Protein AF-A0A2N2ZZ94-F1 (afdb_monomer_lite)

Structure (mmCIF, N/CA/C/O backbone):
data_AF-A0A2N2ZZ94-F1
#
_entry.id   AF-A0A2N2ZZ94-F1
#
loop_
_atom_site.group_PDB
_atom_site.id
_atom_site.type_symbol
_atom_site.label_atom_id
_atom_site.label_alt_id
_atom_site.label_comp_id
_atom_site.label_asym_id
_atom_site.label_entity_id
_atom_site.label_seq_id
_atom_site.pdbx_PDB_ins_code
_atom_site.Cartn_x
_atom_site.Cartn_y
_atom_site.Cartn_z
_atom_site.occupancy
_atom_site.B_iso_or_equiv
_atom_site.auth_seq_id
_atom_site.auth_comp_id
_atom_site.auth_asym_id
_atom_site.auth_atom_id
_atom_site.pdbx_PDB_model_num
ATOM 1 N N . MET A 1 1 ? -29.436 22.362 -0.055 1.00 45.38 1 MET A N 1
ATOM 2 C CA . MET A 1 1 ? -28.850 23.683 -0.362 1.00 45.38 1 MET A CA 1
ATOM 3 C C . MET A 1 1 ? -27.609 23.416 -1.196 1.00 45.38 1 MET A C 1
ATOM 5 O O . MET A 1 1 ? -26.661 22.850 -0.672 1.00 45.38 1 MET A O 1
ATOM 9 N N . SER A 1 2 ? -27.687 23.640 -2.508 1.00 50.81 2 SER A N 1
ATOM 10 C CA . SER A 1 2 ? -26.592 23.361 -3.442 1.00 50.81 2 SER A CA 1
ATOM 11 C C . SER A 1 2 ? -25.471 24.367 -3.187 1.00 50.81 2 SER A C 1
ATOM 13 O O . SER A 1 2 ? -25.569 25.506 -3.638 1.00 50.81 2 SER A O 1
ATOM 15 N N . GLU A 1 3 ? -24.444 23.993 -2.422 1.00 61.62 3 GLU A N 1
ATOM 16 C CA . GLU A 1 3 ? -23.220 24.795 -2.376 1.00 61.62 3 GLU A CA 1
ATOM 17 C C . GLU A 1 3 ? -22.564 24.795 -3.763 1.00 61.62 3 GLU A C 1
ATOM 19 O O . GLU A 1 3 ? -22.555 23.783 -4.465 1.00 61.62 3 GLU A O 1
ATOM 24 N N . SER A 1 4 ? -22.030 25.945 -4.175 1.00 65.00 4 SER A N 1
ATOM 25 C CA . SER A 1 4 ? -21.263 26.050 -5.412 1.00 65.00 4 SER A CA 1
ATOM 26 C C . SER A 1 4 ? -19.986 25.207 -5.305 1.00 65.00 4 SER A C 1
ATOM 28 O O . SER A 1 4 ? -19.296 25.209 -4.279 1.00 65.00 4 SER A O 1
ATOM 30 N N . LEU A 1 5 ? -19.639 24.496 -6.383 1.00 64.06 5 LEU A N 1
ATOM 31 C CA . LEU A 1 5 ? -18.469 23.605 -6.439 1.00 64.06 5 LEU A CA 1
ATOM 32 C C . LEU A 1 5 ? -17.139 24.304 -6.075 1.00 64.06 5 LEU A C 1
ATOM 34 O O . LEU A 1 5 ? -16.199 23.639 -5.658 1.00 64.06 5 LEU A O 1
ATOM 38 N N . PHE A 1 6 ? -17.082 25.640 -6.144 1.00 65.75 6 PHE A N 1
ATOM 39 C CA . PHE A 1 6 ? -15.904 26.466 -5.847 1.00 65.75 6 PHE A CA 1
ATOM 40 C C . PHE A 1 6 ? -16.072 27.405 -4.630 1.00 65.75 6 PHE A C 1
ATOM 42 O O . PHE A 1 6 ? -15.462 28.473 -4.567 1.00 65.75 6 PHE A O 1
ATOM 49 N N . SER A 1 7 ? -16.886 27.039 -3.637 1.00 73.62 7 SER A N 1
ATOM 50 C CA . SER A 1 7 ? -16.910 27.724 -2.332 1.00 73.62 7 SER A CA 1
ATOM 51 C C . SER A 1 7 ? -15.546 27.628 -1.61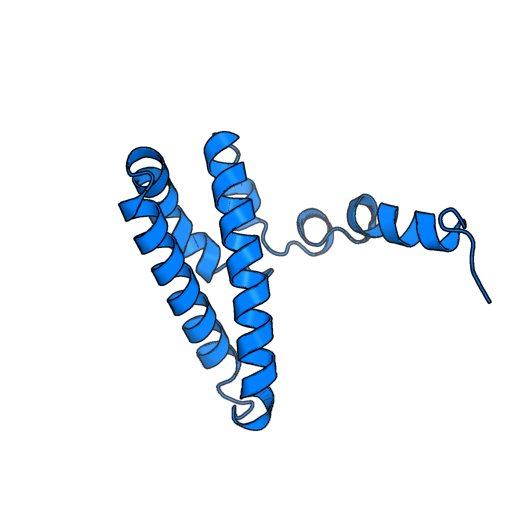6 1.00 73.62 7 SER A C 1
ATOM 53 O O . SER A 1 7 ? -14.849 26.618 -1.737 1.00 73.62 7 SER A O 1
ATOM 55 N N . LYS A 1 8 ? -15.156 28.644 -0.819 1.00 72.56 8 LYS A N 1
ATOM 56 C CA . LYS A 1 8 ? -13.882 28.660 -0.052 1.00 72.56 8 LYS A CA 1
ATOM 57 C C . LYS A 1 8 ? -13.704 27.413 0.827 1.00 72.56 8 LYS A C 1
ATOM 59 O O . LYS A 1 8 ? -12.576 26.991 1.053 1.00 72.56 8 LYS A O 1
ATOM 64 N N . LYS A 1 9 ? -14.810 26.812 1.279 1.00 75.75 9 LYS A N 1
ATOM 65 C CA . LYS A 1 9 ? -14.841 25.555 2.043 1.00 75.75 9 LYS A CA 1
ATOM 66 C C . LYS A 1 9 ? -14.454 24.338 1.189 1.00 75.75 9 LYS A C 1
ATOM 68 O O . LYS A 1 9 ? -13.612 23.557 1.612 1.00 75.75 9 LYS A O 1
ATOM 73 N N . ASN A 1 10 ? -14.990 24.227 -0.030 1.00 80.06 10 ASN A N 1
ATOM 74 C CA . ASN A 1 10 ? -14.688 23.134 -0.967 1.00 80.06 10 ASN A CA 1
ATOM 75 C C . ASN A 1 10 ? -13.262 23.237 -1.528 1.00 80.06 10 ASN A C 1
ATOM 77 O O . ASN A 1 10 ? -12.569 22.234 -1.655 1.00 80.06 10 ASN A O 1
ATOM 81 N N . MET A 1 11 ? -12.783 24.462 -1.777 1.00 75.19 11 MET A N 1
ATOM 82 C CA . MET A 1 11 ? -11.389 24.709 -2.163 1.00 75.19 11 MET A CA 1
ATOM 83 C C . MET A 1 11 ? -10.410 24.279 -1.062 1.00 75.19 11 MET A C 1
ATOM 85 O O . MET A 1 11 ? -9.310 23.815 -1.359 1.00 75.19 11 MET A O 1
ATOM 89 N N . LYS A 1 12 ? -10.817 24.427 0.205 1.00 76.38 12 LYS A N 1
ATOM 90 C CA . LYS A 1 12 ? -10.019 24.006 1.353 1.00 76.38 12 LYS A CA 1
ATOM 91 C C . LYS A 1 12 ? -9.861 22.480 1.385 1.00 76.38 12 LYS A C 1
ATOM 93 O O . LYS A 1 12 ? -8.738 22.006 1.427 1.00 76.38 12 LYS A O 1
ATOM 98 N N . LEU A 1 13 ? -10.942 21.725 1.166 1.00 78.75 13 LEU A N 1
ATOM 99 C CA . LEU A 1 13 ? -10.908 20.253 1.100 1.00 78.75 13 LEU A CA 1
ATOM 100 C C . LEU A 1 13 ? -9.967 19.689 0.020 1.00 78.75 13 LEU A C 1
ATOM 102 O O . LEU A 1 13 ? -9.426 18.602 0.190 1.00 78.75 13 LEU A O 1
ATOM 106 N N . ILE A 1 14 ? -9.770 20.408 -1.089 1.00 79.62 14 ILE A N 1
ATOM 107 C CA . ILE A 1 14 ? -8.852 19.991 -2.162 1.00 79.62 14 ILE A CA 1
ATOM 108 C C . ILE A 1 14 ? -7.401 20.383 -1.841 1.00 79.62 14 ILE A C 1
ATOM 110 O O . ILE A 1 14 ? -6.475 19.660 -2.205 1.00 79.62 14 ILE A O 1
ATOM 114 N N . LYS A 1 15 ? -7.185 21.525 -1.175 1.00 80.06 15 LYS A N 1
ATOM 115 C CA . LYS A 1 15 ? -5.841 22.040 -0.863 1.00 80.06 15 LYS A CA 1
ATOM 116 C C . LYS A 1 15 ? -5.238 21.460 0.419 1.00 80.06 15 LYS A C 1
ATOM 118 O O . LYS A 1 15 ? -4.025 21.290 0.461 1.00 80.06 15 LYS A O 1
ATOM 123 N N . ASP A 1 16 ? -6.056 21.134 1.417 1.00 81.19 16 ASP A N 1
ATOM 124 C CA . ASP A 1 16 ? -5.622 20.597 2.714 1.00 81.19 16 ASP A CA 1
ATOM 125 C C . ASP A 1 16 ? -4.736 19.333 2.593 1.00 81.19 16 ASP A C 1
ATOM 127 O O . ASP A 1 16 ? -3.630 19.351 3.140 1.00 81.19 16 ASP A O 1
ATOM 131 N N . PRO A 1 17 ? -5.104 18.277 1.828 1.00 81.19 17 PRO A N 1
ATOM 132 C CA . PRO A 1 17 ? -4.277 17.067 1.724 1.00 81.19 17 PRO A CA 1
ATOM 133 C C . PRO A 1 17 ? -2.944 17.279 0.990 1.00 81.19 17 PRO A C 1
ATOM 135 O O . PRO A 1 17 ? -2.047 16.448 1.106 1.00 81.19 17 PRO A O 1
ATOM 138 N N . LEU A 1 18 ? -2.798 18.371 0.231 1.00 80.69 18 LEU A N 1
ATOM 139 C CA . LEU A 1 18 ? -1.558 18.709 -0.475 1.00 80.69 18 LEU A CA 1
ATOM 140 C C . LEU A 1 18 ? -0.618 19.593 0.354 1.00 80.69 18 LEU A C 1
ATOM 142 O O . LEU A 1 18 ? 0.542 19.739 -0.025 1.00 80.69 18 LEU A O 1
ATOM 146 N N . ASN A 1 19 ? -1.107 20.193 1.441 1.00 81.31 19 ASN A N 1
ATOM 147 C CA . ASN A 1 19 ? -0.354 21.164 2.227 1.00 81.31 19 ASN A CA 1
ATOM 148 C C . ASN A 1 19 ? -0.218 20.692 3.683 1.00 81.31 19 ASN A C 1
ATOM 150 O O . ASN A 1 19 ? 0.699 19.934 3.995 1.00 81.31 19 ASN A O 1
ATOM 154 N N . ASP A 1 20 ? -1.144 21.089 4.556 1.00 79.81 20 ASP A N 1
ATOM 155 C CA . ASP A 1 20 ? -0.979 20.964 6.009 1.00 79.81 20 ASP A CA 1
ATOM 156 C C . ASP A 1 20 ? -1.405 19.588 6.556 1.00 79.81 20 ASP A C 1
ATOM 158 O O . ASP A 1 20 ? -0.960 19.200 7.632 1.00 79.81 20 ASP A O 1
ATOM 162 N N . ASP A 1 21 ? -2.206 18.824 5.803 1.00 84.50 21 ASP A N 1
ATOM 163 C CA . ASP A 1 21 ? -2.717 17.499 6.194 1.00 84.50 21 ASP A CA 1
ATOM 164 C C . ASP A 1 21 ? -2.138 16.356 5.335 1.00 84.50 21 ASP A C 1
ATOM 166 O O . ASP A 1 21 ? -2.733 15.282 5.209 1.00 84.50 21 ASP A O 1
ATOM 170 N N . ASN A 1 22 ? -0.958 16.550 4.731 1.00 88.88 22 ASN A N 1
ATOM 171 C CA . ASN A 1 22 ? -0.339 15.506 3.914 1.00 88.88 22 ASN A CA 1
ATOM 172 C C . ASN A 1 22 ? 0.183 14.333 4.782 1.00 88.88 22 ASN A C 1
ATOM 174 O O . ASN A 1 22 ? 1.126 14.524 5.562 1.00 88.88 22 ASN A O 1
ATOM 178 N N . PRO A 1 23 ? -0.320 13.093 4.612 1.00 88.81 23 PRO A N 1
ATOM 179 C CA . PRO A 1 23 ? 0.053 11.956 5.460 1.00 88.81 23 PRO A CA 1
ATOM 180 C C . PRO A 1 23 ? 1.535 11.560 5.356 1.00 88.81 23 PRO A C 1
ATOM 182 O O . PRO A 1 23 ? 2.106 11.049 6.318 1.00 88.81 23 PRO A O 1
ATOM 185 N N . ILE A 1 24 ? 2.187 11.826 4.221 1.00 89.69 24 ILE A N 1
ATOM 186 C CA . ILE A 1 24 ? 3.589 11.439 4.002 1.00 89.69 24 ILE A CA 1
ATOM 187 C C . ILE A 1 24 ? 4.544 12.423 4.684 1.00 89.69 24 ILE A C 1
ATOM 189 O O . ILE A 1 24 ? 5.463 12.005 5.384 1.00 89.69 24 ILE A O 1
ATOM 193 N N . THR A 1 25 ? 4.335 13.729 4.495 1.00 87.81 25 THR A N 1
ATOM 194 C CA . THR A 1 25 ? 5.255 14.761 5.006 1.00 87.81 25 THR A CA 1
ATOM 195 C C . THR A 1 25 ? 4.977 15.108 6.464 1.00 87.81 25 THR A C 1
ATOM 197 O O . THR A 1 25 ? 5.916 15.295 7.230 1.00 87.81 25 THR A O 1
ATOM 200 N N . VAL A 1 26 ? 3.699 15.197 6.851 1.00 90.38 26 VAL A N 1
ATOM 201 C CA . VAL A 1 26 ? 3.296 15.702 8.174 1.00 90.38 26 VAL A CA 1
ATOM 202 C C . VAL A 1 26 ? 3.123 14.562 9.175 1.00 90.38 26 VAL A C 1
ATOM 204 O O . VAL A 1 26 ? 3.629 14.644 10.290 1.00 90.38 26 VAL A O 1
ATOM 207 N N . GLN A 1 27 ? 2.452 13.474 8.781 1.00 88.25 27 GLN A N 1
ATOM 208 C CA . GLN A 1 27 ? 2.200 12.322 9.664 1.00 88.25 27 GLN A CA 1
ATOM 209 C C . GLN A 1 27 ? 3.294 11.243 9.580 1.00 88.25 27 GLN A C 1
ATOM 211 O O . GLN A 1 27 ? 3.301 10.319 10.390 1.00 88.25 27 GLN A O 1
ATOM 216 N N . VAL A 1 28 ? 4.232 11.363 8.629 1.00 89.94 28 VAL A N 1
ATOM 217 C CA . VAL A 1 28 ? 5.348 10.420 8.408 1.00 89.94 28 VAL A CA 1
ATOM 218 C C . VAL A 1 28 ? 4.857 8.981 8.152 1.00 89.94 28 VAL A C 1
ATOM 220 O O . VAL A 1 28 ? 5.529 7.995 8.455 1.00 89.94 28 VAL A O 1
ATOM 223 N N . LEU A 1 29 ? 3.672 8.834 7.555 1.00 90.44 29 LEU A N 1
ATOM 224 C CA . LEU A 1 29 ? 3.108 7.542 7.162 1.00 90.44 29 LEU A CA 1
ATOM 225 C C . LEU A 1 29 ? 3.497 7.221 5.712 1.00 90.44 29 LEU A C 1
ATOM 227 O O . LEU A 1 29 ? 3.381 8.057 4.821 1.00 90.44 29 LEU A O 1
ATOM 231 N N . GLY A 1 30 ? 3.982 6.001 5.459 1.00 87.94 30 GLY A N 1
ATOM 232 C CA . GLY A 1 30 ? 4.319 5.532 4.102 1.00 87.94 30 GLY A CA 1
ATOM 233 C C . GLY A 1 30 ? 5.611 6.106 3.498 1.00 87.94 30 GLY A C 1
ATOM 234 O O . GLY A 1 30 ? 5.874 5.918 2.306 1.00 87.94 30 GLY A O 1
ATOM 235 N N . ILE A 1 31 ? 6.451 6.771 4.303 1.00 91.06 31 ILE A N 1
ATOM 236 C CA . ILE A 1 31 ? 7.698 7.408 3.842 1.00 91.06 31 ILE A CA 1
ATOM 237 C C . ILE A 1 31 ? 8.713 6.410 3.256 1.00 91.06 31 ILE A C 1
ATOM 239 O O . ILE A 1 31 ? 9.436 6.740 2.318 1.00 91.06 31 ILE A O 1
ATOM 243 N N . CYS A 1 32 ? 8.739 5.169 3.754 1.00 88.25 32 CYS A N 1
ATOM 244 C CA . CYS A 1 32 ? 9.654 4.120 3.297 1.00 88.25 32 CYS A CA 1
ATOM 245 C C . CYS A 1 32 ? 9.444 3.770 1.817 1.00 88.25 32 CYS A C 1
ATOM 247 O O . CYS A 1 32 ? 10.398 3.747 1.041 1.00 88.25 32 CYS A O 1
ATOM 249 N N . SER A 1 33 ? 8.193 3.563 1.405 1.00 87.75 33 SER A N 1
ATOM 250 C CA . SER A 1 33 ? 7.830 3.317 0.010 1.00 87.75 33 SER A CA 1
ATOM 251 C C . SER A 1 33 ? 8.004 4.560 -0.863 1.00 87.75 33 SER A C 1
ATOM 253 O O . SER A 1 33 ? 8.441 4.437 -2.005 1.00 87.75 33 SER A O 1
ATOM 255 N N . ALA A 1 34 ? 7.716 5.752 -0.323 1.00 87.25 34 ALA A N 1
ATOM 256 C CA . ALA A 1 34 ? 7.833 7.007 -1.062 1.00 87.25 34 ALA A CA 1
ATOM 257 C C . ALA A 1 34 ? 9.290 7.329 -1.431 1.00 87.25 34 ALA A C 1
ATOM 259 O O . ALA A 1 34 ? 9.565 7.694 -2.570 1.00 87.25 34 ALA A O 1
ATOM 260 N N . LEU A 1 35 ? 10.232 7.139 -0.499 1.00 89.56 35 LEU A N 1
ATOM 261 C CA . LEU A 1 35 ? 11.661 7.357 -0.744 1.00 89.56 35 LEU A CA 1
ATOM 262 C C . LEU A 1 35 ? 12.260 6.294 -1.675 1.00 89.56 35 LEU A C 1
ATOM 264 O O . LEU A 1 35 ? 13.081 6.620 -2.535 1.00 89.56 35 LEU A O 1
ATOM 268 N N . ALA A 1 36 ? 11.832 5.036 -1.533 1.00 87.75 36 ALA A N 1
ATOM 269 C CA . ALA A 1 36 ? 12.391 3.912 -2.280 1.00 87.75 36 ALA A CA 1
ATOM 270 C C . ALA A 1 36 ? 12.107 3.970 -3.792 1.00 87.75 36 ALA A C 1
ATOM 272 O O . ALA A 1 36 ? 12.925 3.493 -4.578 1.00 87.75 36 ALA A O 1
ATOM 273 N N . ILE A 1 37 ? 10.977 4.549 -4.219 1.00 88.00 37 ILE A N 1
ATOM 274 C CA . ILE A 1 37 ? 10.549 4.517 -5.628 1.00 88.00 37 ILE A CA 1
ATOM 275 C C . ILE A 1 37 ? 10.892 5.775 -6.443 1.00 88.00 37 ILE A C 1
ATOM 277 O O . ILE A 1 37 ? 10.410 5.974 -7.556 1.00 88.00 37 ILE A O 1
ATOM 281 N N . THR A 1 38 ? 11.793 6.608 -5.929 1.00 88.69 38 THR A N 1
ATOM 282 C CA . THR A 1 38 ? 12.222 7.865 -6.569 1.00 88.69 38 THR A CA 1
ATOM 283 C C . THR A 1 38 ? 13.134 7.682 -7.791 1.00 88.69 38 THR A C 1
ATOM 285 O O . THR A 1 38 ? 13.386 8.641 -8.513 1.00 88.69 38 THR A O 1
ATOM 288 N N . VAL A 1 39 ? 13.617 6.462 -8.059 1.00 88.06 39 VAL A N 1
ATOM 289 C CA . VAL A 1 39 ? 14.625 6.192 -9.104 1.00 88.06 39 VAL A CA 1
ATOM 290 C C . VAL A 1 39 ? 14.043 6.242 -10.522 1.00 88.06 39 VAL A C 1
ATOM 292 O O . VAL A 1 39 ? 14.712 6.699 -11.447 1.00 88.06 39 VAL A O 1
ATOM 295 N N . LYS A 1 40 ? 12.810 5.755 -10.721 1.00 88.38 40 LYS A N 1
ATOM 296 C CA . LYS A 1 40 ? 12.158 5.696 -12.039 1.00 88.38 40 LYS A CA 1
ATOM 297 C C . LYS A 1 40 ? 10.676 6.040 -11.937 1.00 88.38 40 LYS A C 1
ATOM 299 O O . LYS A 1 40 ? 9.927 5.418 -11.186 1.00 88.38 40 LYS A O 1
ATOM 304 N N . VAL A 1 41 ? 10.239 6.975 -12.781 1.00 88.62 41 VAL A N 1
ATOM 305 C CA . VAL A 1 41 ? 8.831 7.402 -12.860 1.00 88.62 41 VAL A CA 1
ATOM 306 C C . VAL A 1 41 ? 7.924 6.261 -13.327 1.00 88.62 41 VAL A C 1
ATOM 308 O O . VAL A 1 41 ? 6.826 6.098 -12.805 1.00 88.62 41 VAL A O 1
ATOM 311 N N . GLU A 1 42 ? 8.397 5.428 -14.256 1.00 86.50 42 GLU A N 1
ATOM 312 C CA . GLU A 1 42 ? 7.634 4.290 -14.780 1.00 86.50 42 GLU A CA 1
ATOM 313 C C . GLU A 1 42 ? 7.271 3.283 -13.675 1.00 86.50 42 GLU A C 1
ATOM 315 O O . GLU A 1 42 ? 6.108 2.908 -13.532 1.00 86.50 42 GLU A O 1
ATOM 320 N N . THR A 1 43 ? 8.229 2.915 -12.814 1.00 85.44 43 THR A N 1
ATOM 321 C CA . THR A 1 43 ? 7.956 2.018 -11.679 1.00 85.44 43 THR A CA 1
ATOM 322 C C . THR A 1 43 ? 7.053 2.676 -10.643 1.00 85.44 43 THR A C 1
ATOM 324 O O . THR A 1 43 ? 6.163 2.014 -10.110 1.00 85.44 43 THR A O 1
ATOM 327 N N . ALA A 1 44 ? 7.243 3.976 -10.380 1.00 88.69 44 ALA A N 1
ATOM 328 C CA . ALA A 1 44 ? 6.420 4.731 -9.436 1.00 88.69 44 ALA A CA 1
ATOM 329 C C . ALA A 1 44 ? 4.948 4.751 -9.856 1.00 88.69 44 ALA A C 1
ATOM 331 O O . ALA A 1 44 ? 4.064 4.523 -9.030 1.00 88.69 44 ALA A O 1
ATOM 332 N N . PHE A 1 45 ? 4.689 4.952 -11.146 1.00 89.12 45 PHE A N 1
ATOM 333 C CA . PHE A 1 45 ? 3.338 4.975 -11.691 1.00 89.12 45 PHE A CA 1
ATOM 334 C C . PHE A 1 45 ? 2.633 3.620 -11.543 1.00 89.12 45 PHE A C 1
ATOM 336 O O . PHE A 1 45 ? 1.509 3.552 -11.040 1.00 89.12 45 PHE A O 1
ATOM 343 N N . VAL A 1 46 ? 3.310 2.524 -11.902 1.00 87.00 46 VAL A N 1
ATOM 344 C CA . VAL A 1 46 ? 2.736 1.171 -11.801 1.00 87.00 46 VAL A CA 1
ATOM 345 C C . VAL A 1 46 ? 2.514 0.767 -10.340 1.00 87.00 46 VAL A C 1
ATOM 347 O O . VAL A 1 46 ? 1.472 0.193 -10.011 1.00 87.00 46 VAL A O 1
ATOM 350 N N . MET A 1 47 ? 3.442 1.109 -9.440 1.00 88.56 47 MET A N 1
ATOM 351 C CA . MET A 1 47 ? 3.270 0.867 -8.005 1.00 88.56 47 MET A CA 1
ATOM 352 C C . MET A 1 47 ? 2.086 1.664 -7.446 1.00 88.56 47 MET A C 1
ATOM 354 O O . MET A 1 47 ? 1.280 1.094 -6.718 1.00 88.56 47 MET A O 1
ATOM 358 N N . ALA A 1 48 ? 1.932 2.941 -7.809 1.00 89.25 48 ALA A N 1
ATOM 359 C CA . ALA A 1 48 ? 0.827 3.774 -7.333 1.00 89.25 48 ALA A CA 1
ATOM 360 C C . ALA A 1 48 ? -0.545 3.211 -7.737 1.00 89.25 48 ALA A C 1
ATOM 362 O O . ALA A 1 48 ? -1.441 3.120 -6.897 1.00 89.25 48 ALA A O 1
ATOM 363 N N . ILE A 1 49 ? -0.697 2.763 -8.989 1.00 90.81 49 ILE A N 1
ATOM 364 C CA . ILE A 1 49 ? -1.931 2.109 -9.459 1.00 90.81 49 ILE A CA 1
ATOM 365 C C . ILE A 1 49 ? -2.177 0.802 -8.697 1.00 90.81 49 ILE A C 1
ATOM 367 O O . ILE A 1 49 ? -3.298 0.537 -8.260 1.00 90.81 49 ILE A O 1
ATOM 371 N N . SER A 1 50 ? -1.126 0.005 -8.498 1.00 88.94 50 SER A N 1
ATOM 372 C CA . SER A 1 50 ? -1.212 -1.268 -7.776 1.00 88.94 50 SER A CA 1
ATOM 373 C C . SER A 1 50 ? -1.654 -1.065 -6.323 1.00 88.94 50 SER A C 1
ATOM 375 O O . SER A 1 50 ? -2.576 -1.731 -5.853 1.00 88.94 50 SER A O 1
ATOM 377 N N . VAL A 1 51 ? -1.043 -0.107 -5.620 1.00 90.19 51 VAL A N 1
ATOM 378 C CA . VAL A 1 51 ? -1.380 0.240 -4.232 1.00 90.19 51 VAL A CA 1
ATOM 379 C C . VAL A 1 51 ? -2.804 0.773 -4.134 1.00 90.19 51 VAL A C 1
ATOM 381 O O . VAL A 1 51 ? -3.527 0.371 -3.229 1.00 90.19 51 VAL A O 1
ATOM 384 N N . LEU A 1 52 ? -3.240 1.620 -5.072 1.00 92.38 52 LEU A N 1
ATOM 385 C CA . LEU A 1 52 ? -4.610 2.133 -5.093 1.00 92.38 52 LEU A CA 1
ATOM 386 C C . LEU A 1 52 ? -5.635 0.994 -5.197 1.00 92.38 52 LEU A C 1
ATOM 388 O O . LEU A 1 52 ? -6.606 0.963 -4.441 1.00 92.38 52 LEU A O 1
ATOM 392 N N . PHE A 1 53 ? -5.397 0.031 -6.089 1.00 92.44 53 PHE A N 1
ATOM 393 C CA . PHE A 1 53 ? -6.262 -1.138 -6.242 1.00 92.44 53 PHE A CA 1
ATOM 394 C C . PHE A 1 53 ? -6.307 -1.993 -4.966 1.00 92.44 53 PHE A C 1
ATOM 396 O O . PHE A 1 53 ? -7.390 -2.339 -4.486 1.00 92.44 53 PHE A O 1
ATOM 403 N N . VAL A 1 54 ? -5.141 -2.289 -4.384 1.00 93.06 54 VAL A N 1
ATOM 404 C CA . VAL A 1 54 ? -5.035 -3.067 -3.140 1.00 93.06 54 VAL A CA 1
ATOM 405 C C . VAL A 1 54 ? -5.716 -2.344 -1.980 1.00 93.06 54 VAL A C 1
ATOM 407 O O . VAL A 1 54 ? -6.464 -2.980 -1.244 1.00 93.06 54 VAL A O 1
ATOM 410 N N . LEU A 1 55 ? -5.517 -1.033 -1.831 1.00 92.44 55 LEU A N 1
ATOM 411 C CA . LEU A 1 55 ? -6.106 -0.230 -0.757 1.00 92.44 55 LEU A CA 1
ATOM 412 C C . LEU A 1 55 ? -7.636 -0.260 -0.813 1.00 92.44 55 LEU A C 1
ATOM 414 O O . LEU A 1 55 ? -8.297 -0.446 0.211 1.00 92.44 55 LEU A O 1
ATOM 418 N N . ILE A 1 56 ? -8.208 -0.103 -2.008 1.00 94.00 56 ILE A N 1
ATOM 419 C CA . ILE A 1 56 ? -9.659 -0.166 -2.202 1.00 94.00 56 ILE A CA 1
ATOM 420 C C . ILE A 1 56 ? -10.165 -1.575 -1.867 1.00 94.00 56 ILE A C 1
ATOM 422 O O . ILE A 1 56 ? -11.080 -1.723 -1.052 1.00 94.00 56 ILE A O 1
ATOM 426 N N . GLY A 1 57 ? -9.548 -2.614 -2.438 1.00 94.19 57 GLY A N 1
ATOM 427 C CA . GLY A 1 57 ? -9.950 -4.006 -2.216 1.00 94.19 57 GLY A CA 1
ATOM 428 C C . GLY A 1 57 ? -9.839 -4.434 -0.751 1.00 94.19 57 GLY A C 1
ATOM 429 O O . GLY A 1 57 ? -10.777 -5.007 -0.194 1.00 94.19 57 GLY A O 1
ATOM 430 N N . ALA A 1 58 ? -8.729 -4.098 -0.096 1.00 93.00 58 ALA A N 1
ATOM 431 C CA . ALA A 1 58 ? -8.487 -4.416 1.304 1.00 93.00 58 ALA A CA 1
ATOM 432 C C . ALA A 1 58 ? -9.525 -3.751 2.211 1.00 93.00 58 ALA A C 1
ATOM 434 O O . ALA A 1 58 ? -10.123 -4.427 3.046 1.00 93.00 58 ALA A O 1
ATOM 435 N N . ASN A 1 59 ? -9.815 -2.461 2.012 1.00 92.88 59 ASN A N 1
ATOM 436 C CA . ASN A 1 59 ? -10.807 -1.753 2.822 1.00 92.88 59 ASN A CA 1
ATOM 437 C C . ASN A 1 59 ? -12.221 -2.325 2.661 1.00 92.88 59 ASN A C 1
ATOM 439 O O . ASN A 1 59 ? -12.951 -2.434 3.649 1.00 92.88 59 ASN A O 1
ATOM 443 N N . VAL A 1 60 ? -12.601 -2.749 1.452 1.00 94.62 60 VAL A N 1
ATOM 444 C CA . VAL A 1 60 ? -13.893 -3.410 1.211 1.00 94.62 60 VAL A CA 1
ATOM 445 C C . VAL A 1 60 ? -13.971 -4.742 1.963 1.00 94.62 60 VAL A C 1
ATOM 447 O O . VAL A 1 60 ? -14.925 -4.971 2.712 1.00 94.62 60 VAL A O 1
ATOM 450 N N . ILE A 1 61 ? -12.954 -5.597 1.832 1.00 93.56 61 ILE A N 1
ATOM 451 C CA . ILE A 1 61 ? -12.922 -6.915 2.487 1.00 93.56 61 ILE A CA 1
ATOM 452 C C . ILE A 1 61 ? -12.891 -6.767 4.014 1.00 93.56 61 ILE A C 1
ATOM 454 O O . ILE A 1 61 ? -13.652 -7.423 4.729 1.00 93.56 61 ILE A O 1
ATOM 458 N N . VAL A 1 62 ? -12.057 -5.866 4.533 1.00 91.81 62 VAL A N 1
ATOM 459 C CA . VAL A 1 62 ? -11.942 -5.596 5.972 1.00 91.81 62 VAL A CA 1
ATOM 460 C C . VAL A 1 62 ? -13.244 -5.024 6.533 1.00 91.81 62 VAL A C 1
ATOM 462 O O . VAL A 1 62 ? -13.631 -5.377 7.649 1.00 91.81 62 VAL A O 1
ATOM 465 N N . SER A 1 63 ? -13.949 -4.176 5.781 1.00 93.00 63 SER A N 1
ATOM 466 C CA . SER A 1 63 ? -15.258 -3.652 6.185 1.00 93.00 63 SER A CA 1
ATOM 46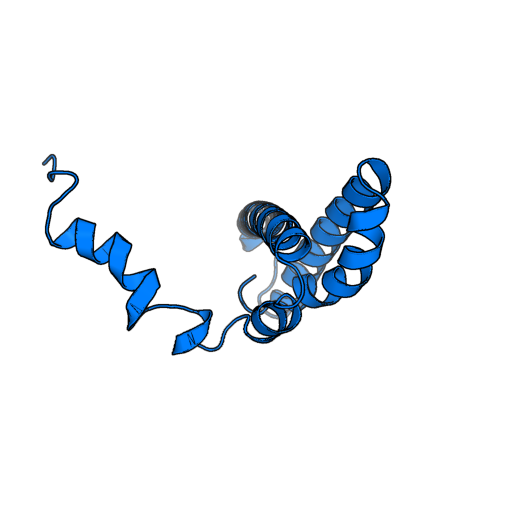7 C C . SER A 1 63 ? -16.291 -4.773 6.345 1.00 93.00 63 SER A C 1
ATOM 469 O O . SER A 1 63 ? -16.988 -4.823 7.362 1.00 93.00 63 SER A O 1
ATOM 471 N N . LEU A 1 64 ? -16.326 -5.729 5.408 1.00 92.44 64 LEU A N 1
ATOM 472 C CA . LEU A 1 64 ? -17.227 -6.889 5.459 1.00 92.44 64 LEU A CA 1
ATOM 473 C C . LEU A 1 64 ? -16.917 -7.822 6.641 1.00 92.44 64 LEU A C 1
ATOM 475 O O . LEU A 1 64 ? -17.828 -8.291 7.323 1.00 92.44 64 LEU A O 1
ATOM 479 N N . LEU A 1 65 ? -15.634 -8.053 6.928 1.00 90.25 65 LEU A N 1
ATOM 480 C CA . LEU A 1 65 ? -15.187 -8.967 7.986 1.00 90.25 65 LEU A CA 1
ATOM 481 C C . LEU A 1 65 ? -15.114 -8.324 9.382 1.00 90.25 65 LEU A C 1
ATOM 483 O O . LEU A 1 65 ? -14.914 -9.026 10.377 1.00 90.25 65 LEU A O 1
ATOM 487 N N . ARG A 1 66 ? -15.320 -7.005 9.498 1.00 87.75 66 ARG A N 1
ATOM 488 C CA . ARG A 1 66 ? -15.130 -6.231 10.741 1.00 87.75 66 ARG A CA 1
ATOM 489 C C . ARG A 1 66 ? -15.884 -6.788 11.955 1.00 87.75 66 ARG A C 1
ATOM 491 O O . ARG A 1 66 ? -15.395 -6.648 13.072 1.00 87.75 66 ARG A O 1
ATOM 498 N N . LYS A 1 67 ? -17.060 -7.394 11.757 1.00 88.31 67 LYS A N 1
ATOM 499 C CA . LYS A 1 67 ? -17.891 -7.945 12.848 1.00 88.31 67 LYS A CA 1
ATOM 500 C C . LYS A 1 67 ? -17.430 -9.319 13.341 1.00 88.31 67 LYS A C 1
ATOM 502 O O . LYS A 1 67 ? -17.760 -9.692 14.459 1.00 88.31 67 LYS A O 1
ATOM 507 N N . VAL A 1 68 ? -16.689 -10.059 12.517 1.00 89.56 68 VAL A N 1
ATOM 508 C CA . VAL A 1 68 ? -16.241 -11.428 12.819 1.00 89.56 68 VAL A CA 1
ATOM 509 C C . VAL A 1 68 ? -14.870 -11.422 13.504 1.00 89.56 68 VAL A C 1
ATOM 511 O O . VAL A 1 68 ? -14.570 -12.312 14.292 1.00 89.56 68 VAL A O 1
ATOM 514 N N . ILE A 1 69 ? -14.035 -10.412 13.233 1.00 88.38 69 ILE A N 1
ATOM 515 C CA . ILE A 1 69 ? -12.640 -10.373 13.687 1.00 88.38 69 ILE A CA 1
ATOM 516 C C . ILE A 1 69 ? -12.537 -9.877 15.147 1.00 88.38 69 ILE A C 1
ATOM 518 O O . ILE A 1 69 ? -12.830 -8.705 15.416 1.00 88.38 69 ILE A O 1
ATOM 522 N N . PRO A 1 70 ? -12.043 -10.705 16.091 1.00 89.44 70 PRO A N 1
ATOM 523 C CA . PRO A 1 70 ? -11.827 -10.283 17.469 1.00 89.44 70 PRO A CA 1
ATOM 524 C C . PRO A 1 70 ? -10.669 -9.279 17.575 1.00 89.44 70 PRO A C 1
ATOM 526 O O . PRO A 1 70 ? -9.640 -9.403 16.908 1.00 89.44 70 PRO A O 1
ATOM 529 N N . SER A 1 71 ? -10.815 -8.283 18.455 1.00 88.69 71 SER A N 1
ATOM 530 C CA . SER A 1 71 ? -9.920 -7.116 18.552 1.00 88.69 71 SER A CA 1
ATOM 531 C C . SER A 1 71 ? -8.443 -7.464 18.759 1.00 88.69 71 SER A C 1
ATOM 533 O O . SER A 1 71 ? -7.577 -6.745 18.274 1.00 88.69 71 SER A O 1
ATOM 535 N N . ARG A 1 72 ? -8.147 -8.582 19.435 1.00 92.06 72 ARG A N 1
ATOM 536 C CA . ARG A 1 72 ? -6.775 -9.008 19.754 1.00 92.06 72 ARG A CA 1
ATOM 537 C C . ARG A 1 72 ? -5.943 -9.367 18.516 1.00 92.06 72 ARG A C 1
ATOM 539 O O . ARG A 1 72 ? -4.733 -9.191 18.547 1.00 92.06 72 ARG A O 1
ATOM 546 N N . ILE A 1 73 ? -6.570 -9.855 17.444 1.00 92.69 73 ILE A N 1
ATOM 547 C CA . ILE A 1 73 ? -5.872 -10.360 16.244 1.00 92.69 73 ILE A CA 1
ATOM 548 C C . ILE A 1 73 ? -6.138 -9.511 14.994 1.00 92.69 73 ILE A C 1
ATOM 550 O O . ILE A 1 73 ? -5.802 -9.919 13.885 1.00 92.69 73 ILE A O 1
ATOM 554 N N . ARG A 1 74 ? -6.751 -8.331 15.149 1.00 89.44 74 ARG A N 1
ATOM 555 C CA . ARG A 1 74 ? -7.242 -7.533 14.017 1.00 89.44 74 ARG A CA 1
ATOM 556 C C . ARG A 1 74 ? -6.143 -7.138 13.030 1.00 89.44 74 ARG A C 1
ATOM 558 O O . ARG A 1 74 ? -6.336 -7.320 11.834 1.00 89.44 74 ARG A O 1
ATOM 565 N N . ILE A 1 75 ? -5.000 -6.674 13.536 1.00 90.38 75 ILE A N 1
ATOM 566 C CA . ILE A 1 75 ? -3.858 -6.258 12.706 1.00 90.38 75 ILE A CA 1
ATOM 567 C C . ILE A 1 75 ? -3.319 -7.444 11.897 1.00 90.38 75 ILE A C 1
ATOM 569 O O . ILE A 1 75 ? -3.078 -7.317 10.704 1.00 90.38 75 ILE A O 1
ATOM 573 N N . ILE A 1 76 ? -3.202 -8.622 12.520 1.00 92.31 76 ILE A N 1
ATOM 574 C CA . ILE A 1 76 ? -2.703 -9.832 11.852 1.00 92.31 76 ILE A CA 1
ATOM 575 C C . ILE A 1 76 ? -3.624 -10.206 10.685 1.00 92.31 76 ILE A C 1
ATOM 577 O O . ILE A 1 76 ? -3.152 -10.450 9.579 1.00 92.31 76 ILE A O 1
ATOM 581 N N . VAL A 1 77 ? -4.943 -10.197 10.901 1.00 92.44 77 VAL A N 1
ATOM 582 C CA . VAL A 1 77 ? -5.915 -10.529 9.847 1.00 92.44 77 VAL A CA 1
ATOM 583 C C . VAL A 1 77 ? -5.891 -9.499 8.713 1.00 92.44 77 VAL A C 1
ATOM 585 O O . VAL A 1 77 ? -5.909 -9.882 7.546 1.00 92.44 77 VAL A O 1
ATOM 588 N N . GLN A 1 78 ? -5.810 -8.205 9.033 1.00 90.50 78 GLN A N 1
ATOM 589 C CA . GLN A 1 78 ? -5.726 -7.136 8.032 1.00 90.50 78 GLN A CA 1
ATOM 590 C C . GLN A 1 78 ? -4.475 -7.275 7.155 1.00 90.50 78 GLN A C 1
ATOM 592 O O . GLN A 1 78 ? -4.590 -7.247 5.931 1.00 90.50 78 GLN A O 1
ATOM 597 N N . LEU A 1 79 ? -3.309 -7.519 7.761 1.00 91.62 79 LEU A N 1
ATOM 598 C CA . LEU A 1 79 ? -2.055 -7.713 7.030 1.00 91.62 79 LEU A CA 1
ATOM 599 C C . LEU A 1 79 ? -2.089 -8.952 6.126 1.00 91.62 79 LEU A C 1
ATOM 601 O O . LEU A 1 79 ? -1.586 -8.898 5.007 1.00 91.62 79 LEU A O 1
ATOM 605 N N . VAL A 1 80 ? -2.720 -10.049 6.561 1.00 93.12 80 VAL A N 1
ATOM 606 C CA . VAL A 1 80 ? -2.884 -11.257 5.729 1.00 93.12 80 VAL A CA 1
ATOM 607 C C . VAL A 1 80 ? -3.773 -10.983 4.513 1.00 93.12 80 VAL A C 1
ATOM 609 O O . VAL A 1 80 ? -3.441 -11.408 3.405 1.00 93.12 80 VAL A O 1
ATOM 612 N N . ILE A 1 81 ? -4.872 -10.242 4.690 1.00 93.62 81 ILE A N 1
ATOM 613 C CA . ILE A 1 81 ? -5.761 -9.852 3.583 1.00 93.62 81 ILE A CA 1
ATOM 614 C C . ILE A 1 81 ? -4.992 -9.001 2.568 1.00 93.62 81 ILE A C 1
ATOM 616 O O . ILE A 1 81 ? -4.992 -9.323 1.379 1.00 93.62 81 ILE A O 1
ATOM 620 N N . VAL A 1 82 ? -4.291 -7.963 3.032 1.00 93.06 82 VAL A N 1
ATOM 621 C CA . VAL A 1 82 ? -3.486 -7.088 2.168 1.00 93.06 82 VAL A CA 1
ATOM 622 C C . VAL A 1 82 ? -2.413 -7.898 1.440 1.00 93.06 82 VAL A C 1
ATOM 624 O O . VAL A 1 82 ? -2.343 -7.838 0.216 1.00 93.06 82 VAL A O 1
ATOM 627 N N . ALA A 1 83 ? -1.639 -8.722 2.150 1.00 93.12 83 ALA A N 1
ATOM 628 C CA . ALA A 1 83 ? -0.592 -9.546 1.550 1.00 93.12 83 ALA A CA 1
ATOM 629 C C . ALA A 1 83 ? -1.132 -10.474 0.454 1.00 93.12 83 ALA A C 1
ATOM 631 O O . ALA A 1 83 ? -0.533 -10.569 -0.617 1.00 93.12 83 ALA A O 1
ATOM 632 N N . SER A 1 84 ? -2.289 -11.103 0.676 1.00 94.06 84 SER A N 1
ATOM 633 C CA . SER A 1 84 ? -2.913 -11.961 -0.335 1.00 94.06 84 SER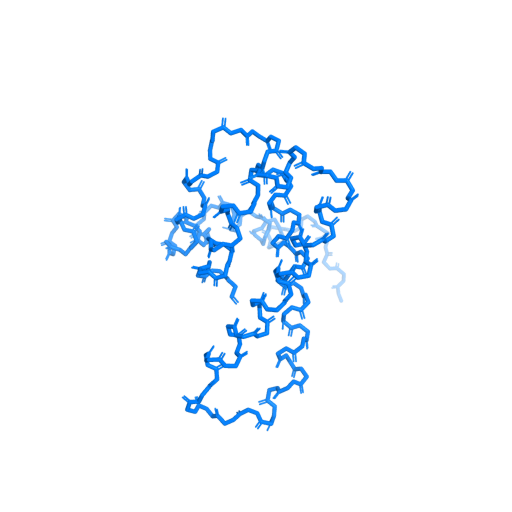 A CA 1
ATOM 634 C C . SER A 1 84 ? -3.291 -11.191 -1.608 1.00 94.06 84 SER A C 1
ATOM 636 O O . SER A 1 84 ? -3.006 -11.659 -2.710 1.00 94.06 84 SER A O 1
ATOM 638 N N . LEU A 1 85 ? -3.845 -9.979 -1.477 1.00 93.00 85 LEU A N 1
ATOM 639 C CA . LEU A 1 85 ? -4.192 -9.125 -2.616 1.00 93.00 85 LEU A CA 1
ATOM 640 C C . LEU A 1 85 ? -2.951 -8.637 -3.368 1.00 93.00 85 LEU A C 1
ATOM 642 O O . LEU A 1 85 ? -2.941 -8.646 -4.597 1.00 93.00 85 LEU A O 1
ATOM 646 N N . VAL A 1 86 ? -1.895 -8.249 -2.650 1.00 92.44 86 VAL A N 1
ATOM 647 C CA . VAL A 1 86 ? -0.635 -7.808 -3.269 1.00 92.44 86 VAL A CA 1
ATOM 648 C C . VAL A 1 86 ? 0.003 -8.950 -4.064 1.00 92.44 86 VAL A C 1
ATOM 650 O O . VAL A 1 86 ? 0.460 -8.725 -5.182 1.00 92.44 86 VAL A O 1
ATOM 653 N N . ILE A 1 87 ? -0.015 -10.181 -3.539 1.00 91.69 87 ILE A N 1
ATOM 654 C CA . ILE A 1 87 ? 0.492 -11.363 -4.255 1.00 91.69 87 ILE A CA 1
ATOM 655 C C . ILE A 1 87 ? -0.322 -11.623 -5.529 1.00 91.69 87 ILE A C 1
ATOM 657 O O . ILE A 1 87 ? 0.260 -11.930 -6.567 1.00 91.69 87 ILE A O 1
ATOM 661 N N . LEU A 1 88 ? -1.649 -11.468 -5.491 1.00 91.62 88 LEU A N 1
ATOM 662 C CA . LEU A 1 88 ? -2.477 -11.600 -6.695 1.00 91.62 88 LEU A CA 1
ATOM 663 C C . LEU A 1 88 ? -2.102 -10.563 -7.761 1.00 91.62 88 LEU A C 1
ATOM 665 O O . LEU A 1 88 ? -1.966 -10.918 -8.930 1.00 91.62 88 LEU A O 1
ATOM 669 N N . VAL A 1 89 ? -1.878 -9.306 -7.368 1.00 89.12 89 VAL A N 1
ATOM 670 C CA . VAL A 1 89 ? -1.434 -8.250 -8.293 1.00 89.12 89 VAL A CA 1
ATOM 671 C C . VAL A 1 89 ? -0.048 -8.556 -8.868 1.00 89.12 89 VAL A C 1
ATOM 673 O O . VAL A 1 89 ? 0.153 -8.407 -10.072 1.00 89.12 89 VAL A O 1
ATOM 676 N N . ASP A 1 90 ? 0.889 -9.039 -8.048 1.00 88.31 90 ASP A N 1
ATOM 677 C CA . ASP A 1 90 ? 2.226 -9.444 -8.502 1.00 88.31 90 ASP A CA 1
ATOM 678 C C . ASP A 1 90 ? 2.155 -10.548 -9.570 1.00 88.31 90 ASP A C 1
ATOM 680 O O . ASP A 1 90 ? 2.803 -10.446 -10.613 1.00 88.31 90 ASP A O 1
ATOM 684 N N . GLN A 1 91 ? 1.305 -11.560 -9.372 1.00 89.44 91 GLN A N 1
ATOM 685 C CA . GLN A 1 91 ? 1.110 -12.631 -10.355 1.00 89.44 91 GLN A CA 1
ATOM 686 C C . GLN A 1 91 ? 0.468 -12.129 -11.656 1.00 89.44 91 GLN A C 1
ATOM 688 O O . GLN A 1 91 ? 0.887 -12.526 -12.744 1.00 89.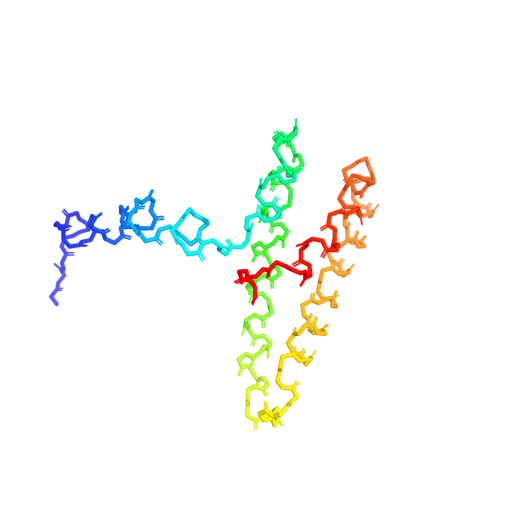44 91 GLN A O 1
ATOM 693 N N . VAL A 1 92 ? -0.507 -11.218 -11.571 1.00 87.38 92 VAL A N 1
ATOM 694 C CA . VAL A 1 92 ? -1.114 -10.592 -12.758 1.00 87.38 92 VAL A CA 1
ATOM 695 C C . VAL A 1 92 ? -0.068 -9.792 -13.539 1.00 87.38 92 VAL A C 1
ATOM 697 O O . VAL A 1 92 ? 0.031 -9.925 -14.757 1.00 87.38 92 VAL A O 1
ATOM 700 N N . LEU A 1 93 ? 0.774 -9.014 -12.858 1.00 83.94 93 LEU A N 1
ATOM 701 C CA . LEU A 1 93 ? 1.837 -8.248 -13.510 1.00 83.94 93 LEU A CA 1
ATOM 702 C C . LEU A 1 93 ? 2.896 -9.149 -14.160 1.00 83.94 93 LEU A C 1
ATOM 704 O O . LEU A 1 93 ? 3.351 -8.830 -15.259 1.00 83.94 93 LEU A O 1
ATOM 708 N N . LYS A 1 94 ? 3.245 -10.288 -13.544 1.00 84.06 94 LYS A N 1
ATOM 709 C CA . LYS A 1 94 ? 4.144 -11.295 -14.147 1.00 84.06 94 LYS A CA 1
ATOM 710 C C . LYS A 1 94 ? 3.616 -11.824 -15.477 1.00 84.06 94 LYS A C 1
ATOM 712 O O . LYS A 1 94 ? 4.415 -12.092 -16.371 1.00 84.06 94 LYS A O 1
ATOM 717 N N . ALA A 1 95 ? 2.297 -11.958 -15.606 1.00 85.25 95 ALA A N 1
ATOM 718 C CA . ALA A 1 95 ? 1.657 -12.494 -16.802 1.00 85.25 95 ALA A CA 1
ATOM 719 C C . ALA A 1 95 ? 1.589 -11.491 -17.970 1.00 85.25 95 ALA A C 1
ATOM 721 O O . ALA A 1 95 ? 1.694 -11.907 -19.121 1.00 85.25 95 ALA A O 1
ATOM 722 N N . PHE A 1 96 ? 1.426 -10.189 -17.697 1.00 79.19 96 PHE A N 1
ATOM 723 C CA . PHE A 1 96 ? 1.244 -9.171 -18.745 1.00 79.19 96 PHE A CA 1
ATOM 724 C C . PHE A 1 96 ? 2.498 -8.335 -19.046 1.00 79.19 96 PHE A C 1
ATOM 726 O O . PHE A 1 96 ? 2.680 -7.928 -20.192 1.00 79.19 96 PHE A O 1
ATOM 733 N N . VAL A 1 97 ? 3.356 -8.052 -18.054 1.00 76.44 97 VAL A N 1
ATOM 734 C CA . VAL A 1 97 ? 4.511 -7.145 -18.210 1.00 76.44 97 VAL A CA 1
ATOM 735 C C . VAL A 1 97 ? 5.713 -7.630 -17.385 1.00 76.44 97 VAL A C 1
ATOM 737 O O . VAL A 1 97 ? 5.972 -7.166 -16.271 1.00 76.44 97 VAL A O 1
ATOM 740 N N . TYR A 1 98 ? 6.486 -8.562 -17.947 1.00 75.19 98 TYR A N 1
ATOM 741 C CA . TYR A 1 98 ? 7.575 -9.249 -17.238 1.00 75.19 98 TYR A CA 1
ATOM 742 C C . TYR A 1 98 ? 8.719 -8.317 -16.780 1.00 75.19 98 TYR A C 1
ATOM 744 O O . TYR A 1 98 ? 9.199 -8.439 -15.651 1.00 75.19 98 TYR A O 1
ATOM 752 N N . ASP A 1 99 ? 9.119 -7.335 -17.597 1.00 73.44 99 ASP A N 1
ATOM 753 C CA . ASP A 1 99 ? 10.222 -6.4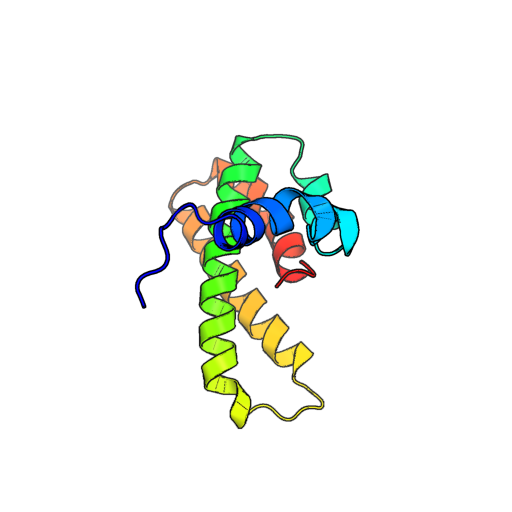10 -17.266 1.00 73.44 99 ASP A CA 1
ATOM 754 C C . ASP A 1 99 ? 9.897 -5.457 -16.106 1.00 73.44 99 ASP A C 1
ATOM 756 O O . ASP A 1 99 ? 10.759 -5.131 -15.278 1.00 73.44 99 ASP A O 1
ATOM 760 N N . VAL A 1 100 ? 8.636 -5.034 -16.016 1.00 71.38 100 VAL A N 1
ATOM 761 C CA . VAL A 1 100 ? 8.128 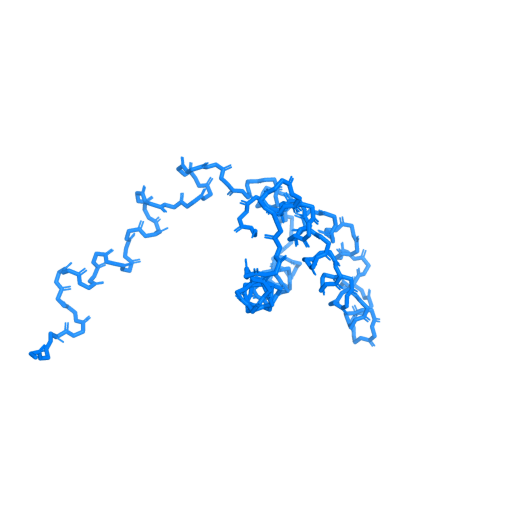-4.199 -14.921 1.00 71.38 100 VAL A CA 1
ATOM 762 C C . VAL A 1 100 ? 7.896 -5.051 -13.679 1.00 71.38 100 VAL A C 1
ATOM 764 O O . VAL A 1 100 ? 8.259 -4.645 -12.575 1.00 71.38 100 VAL A O 1
ATOM 767 N N . SER A 1 101 ? 7.376 -6.267 -13.847 1.00 72.50 101 SER A N 1
ATOM 768 C CA . SER A 1 101 ? 7.171 -7.204 -12.745 1.00 72.50 101 SER A CA 1
ATOM 769 C C . SER A 1 101 ? 8.477 -7.590 -12.043 1.00 72.50 101 SER A C 1
ATOM 771 O O . SER A 1 101 ? 8.524 -7.628 -10.814 1.00 72.50 101 SER A O 1
ATOM 773 N N . LYS A 1 102 ? 9.574 -7.785 -12.786 1.00 77.25 102 LYS A N 1
ATOM 774 C CA . LYS A 1 102 ? 10.887 -8.076 -12.187 1.00 77.25 102 LYS A CA 1
ATOM 775 C C . LYS A 1 102 ? 11.357 -6.963 -11.244 1.00 77.25 102 LYS A C 1
ATOM 777 O O . LYS A 1 102 ? 11.957 -7.251 -10.212 1.00 77.25 102 LYS A O 1
ATOM 782 N N . GLN A 1 103 ? 11.070 -5.706 -11.584 1.00 76.81 103 GLN A N 1
ATOM 783 C CA . GLN A 1 103 ? 11.367 -4.557 -10.726 1.00 76.81 103 GLN A CA 1
ATOM 784 C C . GLN A 1 103 ? 10.378 -4.489 -9.553 1.00 76.81 103 GLN A C 1
ATOM 786 O O . GLN A 1 103 ? 10.801 -4.335 -8.410 1.00 76.81 103 GLN A O 1
ATOM 791 N N . LEU A 1 104 ? 9.078 -4.674 -9.809 1.00 74.25 104 LEU A N 1
ATOM 792 C CA . LEU A 1 104 ? 8.026 -4.608 -8.791 1.00 74.25 104 LEU A CA 1
ATOM 793 C C . LEU A 1 104 ? 8.098 -5.718 -7.741 1.00 74.25 104 LEU A C 1
ATOM 795 O O . LEU A 1 104 ? 7.746 -5.459 -6.594 1.00 74.25 104 LEU A O 1
ATOM 799 N N . SER A 1 105 ? 8.601 -6.907 -8.080 1.00 77.56 105 SER A N 1
ATOM 800 C CA . SER A 1 105 ? 8.652 -8.051 -7.161 1.00 77.56 105 SER A CA 1
ATOM 801 C C . SER A 1 105 ? 9.473 -7.767 -5.893 1.00 77.56 105 SER A C 1
ATOM 803 O O . SER A 1 105 ? 9.193 -8.359 -4.854 1.00 77.56 105 SER A O 1
ATOM 805 N N . VAL A 1 106 ? 10.445 -6.845 -5.946 1.00 81.62 106 VAL A N 1
ATOM 806 C CA . VAL A 1 106 ? 11.199 -6.377 -4.763 1.00 81.62 106 VAL A CA 1
ATOM 807 C C . VAL A 1 106 ? 10.368 -5.392 -3.928 1.00 81.62 106 VAL A C 1
ATOM 809 O O . VAL A 1 106 ? 10.455 -5.374 -2.701 1.00 81.62 106 VAL A O 1
ATOM 812 N N . PHE A 1 107 ? 9.513 -4.602 -4.579 1.00 81.94 107 PHE A N 1
ATOM 813 C CA . PHE A 1 107 ? 8.649 -3.605 -3.945 1.00 81.94 107 PHE A CA 1
ATOM 814 C C . PHE A 1 107 ? 7.360 -4.193 -3.348 1.00 81.94 107 PHE A C 1
ATOM 816 O O . PHE A 1 107 ? 6.740 -3.532 -2.520 1.00 81.94 107 PHE A O 1
ATOM 823 N N . VAL A 1 108 ? 6.978 -5.435 -3.680 1.00 84.31 108 VAL A N 1
ATOM 824 C CA . VAL A 1 108 ? 5.824 -6.141 -3.076 1.00 84.31 108 VAL A CA 1
ATOM 825 C C . VAL A 1 108 ? 5.909 -6.125 -1.545 1.00 84.31 108 VAL A C 1
ATOM 827 O O . VAL A 1 108 ? 4.928 -5.799 -0.879 1.00 84.31 108 VAL A O 1
ATOM 830 N N . GLY A 1 109 ? 7.093 -6.378 -0.975 1.00 85.00 109 GLY A N 1
ATOM 831 C CA . GLY A 1 109 ? 7.301 -6.308 0.476 1.00 85.00 109 GLY A CA 1
ATOM 832 C C . GLY A 1 109 ? 7.040 -4.914 1.057 1.00 85.00 109 GLY A C 1
ATOM 833 O O . GLY A 1 109 ? 6.383 -4.795 2.086 1.00 85.00 109 GLY A O 1
ATOM 834 N N . LEU A 1 110 ? 7.471 -3.861 0.352 1.00 88.69 110 LEU A N 1
ATOM 835 C CA . LEU A 1 110 ? 7.254 -2.462 0.744 1.00 88.69 110 LEU A CA 1
ATOM 836 C C . LEU A 1 110 ? 5.779 -2.042 0.665 1.00 88.69 110 LEU A C 1
ATOM 838 O O . LEU A 1 110 ? 5.375 -1.146 1.400 1.00 88.69 110 LEU A O 1
ATOM 842 N N . ILE A 1 111 ? 4.975 -2.681 -0.193 1.00 87.81 111 ILE A N 1
ATOM 843 C CA . ILE A 1 111 ? 3.519 -2.477 -0.233 1.00 87.81 111 ILE A CA 1
ATOM 844 C C . ILE A 1 111 ? 2.866 -3.106 1.000 1.00 87.81 111 ILE A C 1
ATOM 846 O O . ILE A 1 111 ? 2.041 -2.464 1.640 1.00 87.81 111 ILE A O 1
ATOM 850 N N . ILE A 1 112 ? 3.251 -4.335 1.359 1.00 89.44 112 ILE A N 1
ATOM 851 C CA . ILE A 1 112 ? 2.679 -5.050 2.514 1.00 89.44 112 ILE A CA 1
ATOM 852 C C . ILE A 1 112 ? 2.963 -4.300 3.818 1.00 89.44 112 ILE A C 1
ATOM 854 O O . ILE A 1 112 ? 2.104 -4.229 4.692 1.00 89.44 112 ILE A O 1
ATOM 858 N N . THR A 1 113 ? 4.160 -3.729 3.947 1.00 89.50 113 THR A N 1
ATOM 859 C CA . THR A 1 113 ? 4.566 -2.954 5.126 1.00 89.50 113 THR A CA 1
ATOM 860 C C . THR A 1 113 ? 4.260 -1.460 5.002 1.00 89.50 113 THR A C 1
ATOM 862 O O . THR A 1 113 ? 4.833 -0.662 5.743 1.00 89.50 113 THR A O 1
ATOM 865 N N . ASN A 1 114 ? 3.428 -1.043 4.044 1.00 89.38 114 ASN A N 1
ATOM 866 C CA . ASN A 1 114 ? 3.093 0.365 3.882 1.00 89.38 114 ASN A CA 1
ATOM 867 C C . ASN A 1 114 ? 2.153 0.814 5.006 1.00 89.38 114 ASN A C 1
ATOM 869 O O . ASN A 1 114 ? 1.021 0.355 5.088 1.00 89.38 114 ASN A O 1
ATOM 873 N N . CYS A 1 115 ? 2.603 1.760 5.830 1.00 86.88 115 CYS A N 1
ATOM 874 C CA . CYS A 1 115 ? 1.839 2.259 6.976 1.00 86.88 115 CYS A CA 1
ATOM 875 C C . CYS A 1 115 ? 0.576 3.068 6.612 1.00 86.88 115 CYS A C 1
ATOM 877 O O . CYS A 1 115 ? -0.131 3.499 7.519 1.00 86.88 115 CYS A O 1
ATOM 879 N N . ILE A 1 116 ? 0.326 3.344 5.326 1.00 85.62 116 ILE A N 1
ATOM 880 C CA . ILE A 1 116 ? -0.895 4.014 4.841 1.00 85.62 116 ILE A CA 1
ATOM 881 C C . ILE A 1 116 ? -2.053 3.017 4.660 1.00 85.62 116 ILE A C 1
ATOM 883 O O . ILE A 1 116 ? -3.215 3.424 4.703 1.00 85.62 116 ILE A O 1
ATOM 887 N N . ILE A 1 117 ? -1.741 1.738 4.426 1.00 81.56 117 ILE A N 1
ATOM 888 C CA . ILE A 1 117 ? -2.718 0.665 4.181 1.00 81.56 117 ILE A CA 1
ATOM 889 C C . ILE A 1 117 ? -3.177 0.072 5.516 1.00 81.56 117 ILE A C 1
ATOM 891 O O . ILE A 1 117 ? -4.402 -0.151 5.656 1.00 81.56 117 ILE A O 1
#

Secondary structure (DSSP, 8-state):
----TT-HHHHHHHHGGGTTT-TTTTS--SHHHHHHTTT-HHHHHHHHHHHHHHHHHHHHHHHHHTTTS-GGGHHHHHHHHHHHHHHHHHHHHHHH-HHHHHHHHHHHHHHHT-TT-

Foldseek 3Di:
DDDDCPDPVNVCVVCCCVPVVPCCPNVVFQVVLVVVPPPDPVLVVLVVVLLVVLVVQLVVVCVVCVVVDDPVCSVVVSLVSSLVSLVVVLVVCCVPPVVSSVVCVVCSVSSSPGRVD

Sequence (117 aa):
MSESLFSKKNMKLIKDPLNDDNPITVQVLGICSALAITVKVETAFVMAISVLFVLIGANVIVSLLRKVIPSRIRIIVQLVIVASLVILVDQVLKAFVYDVSKQLSVFVGLIITNCII

Radius of gyration: 17.23 Å; chains: 1; bounding box: 44×41×38 Å

pLDDT: mean 85.35, std 8.62, range [45.38, 94.62]